Protein AF-A0A5E4IHJ5-F1 (afdb_monomer)

Mean predicted aligned error: 9.58 Å

Radius of gyration: 21.16 Å; Cα contacts (8 Å, |Δi|>4): 101; chains: 1; bounding box: 38×25×74 Å

Foldseek 3Di:
DDDQDPVNVVVVCVVQQFPPKDKDKDKDKDWLVVVDVVPDDPVVSVVVVVVLVVCAPPCPVVFNWDDDDPIIMTIDTDMDIDTHHDDDDDPDDDDD

Sequence (96 aa):
MSALTLDEFVEMAKNLNLKNIRTRTFSLPMRLSAQIKTTINLTQFREIRKIYEADIGKDELGVGAYLDGEEICFHYLSIIFTGTKARQRKRQFPRN

Secondary structure (DSSP, 8-state):
-PPPPHHHHHHHHHHTTEEEEEEEEEEEEEEHHHHHTTT--HHHHHHHHHHHHHHTTT-TTSS--EEETTEEEEEEEEEEEEEEEPPP--------

pLDDT: mean 81.9, std 12.9, range [34.81, 95.38]

Solvent-accessible surface area (backbone atoms only — not comparable to full-atom values): 6026 Å² total; per-residue (Å²): 137,78,80,83,47,70,66,58,52,52,49,56,43,56,76,64,53,43,38,81,72,47,77,47,77,47,76,43,83,43,46,55,72,71,66,41,76,80,79,65,54,75,68,58,48,55,53,52,48,51,55,52,64,75,26,45,89,67,41,81,83,72,32,63,39,41,75,60,85,92,44,48,32,31,37,47,84,40,74,52,76,47,61,43,71,61,81,76,78,75,80,78,73,84,83,128

Nearest PDB structures (foldseek):
  1vl5-assembly3_C  TM=7.895E-01  e=9.735E-02  Halalkalibacterium halodurans C-125
  1vl5-assembly4_D  TM=7.661E-01  e=1.643E-01  Halalkalibacterium halodurans C-125
  8x8i-assembly1_A  TM=4.338E-01  e=1.972E+00  Acinetobacter baumannii
  5jgl-assembly2_B  TM=4.328E-01  e=5.614E+00  Aspergillus fumigatus

Structure (mmCIF, N/CA/C/O backbone):
data_AF-A0A5E4IHJ5-F1
#
_entry.id   AF-A0A5E4IHJ5-F1
#
loop_
_atom_site.group_PDB
_atom_site.id
_atom_site.type_symbol
_atom_site.label_atom_id
_atom_site.label_alt_id
_atom_site.label_comp_id
_atom_site.label_asym_id
_atom_site.label_entity_id
_atom_site.label_seq_id
_atom_site.pdbx_PDB_ins_code
_atom_site.Cartn_x
_atom_site.Cartn_y
_atom_site.Cartn_z
_atom_site.occupancy
_atom_site.B_iso_or_equiv
_atom_site.auth_seq_id
_atom_site.auth_comp_id
_atom_site.auth_asym_id
_atom_site.auth_atom_id
_atom_site.pdbx_PDB_model_num
ATOM 1 N N . MET A 1 1 ? 6.952 -14.464 7.262 1.00 34.81 1 MET A N 1
ATOM 2 C CA . MET A 1 1 ? 6.280 -13.480 8.136 1.00 34.81 1 MET A CA 1
ATOM 3 C C . MET A 1 1 ? 5.085 -12.958 7.364 1.00 34.81 1 MET A C 1
ATOM 5 O O . MET A 1 1 ? 5.296 -12.388 6.305 1.00 34.81 1 MET A O 1
ATOM 9 N N . SER A 1 2 ? 3.866 -13.249 7.816 1.00 50.06 2 SER A N 1
ATOM 10 C CA . SER A 1 2 ? 2.645 -12.685 7.225 1.00 50.06 2 SER A CA 1
ATOM 11 C C . SER A 1 2 ? 2.409 -11.302 7.822 1.00 50.06 2 SER A C 1
ATOM 13 O O . SER A 1 2 ? 2.664 -11.109 9.012 1.00 50.06 2 SER A O 1
ATOM 15 N N . ALA A 1 3 ? 1.926 -10.352 7.021 1.00 64.50 3 ALA A N 1
ATOM 16 C CA . ALA A 1 3 ? 1.302 -9.157 7.575 1.00 64.50 3 ALA A CA 1
ATOM 17 C C . ALA A 1 3 ? 0.126 -9.587 8.467 1.00 64.50 3 ALA A C 1
ATOM 19 O O . ALA A 1 3 ? -0.539 -10.584 8.173 1.00 64.50 3 ALA A O 1
ATOM 20 N N . LEU A 1 4 ? -0.094 -8.867 9.567 1.00 70.94 4 LEU A N 1
ATOM 21 C CA . LEU A 1 4 ? -1.198 -9.163 10.472 1.00 70.94 4 LEU A CA 1
ATOM 22 C C . LEU A 1 4 ? -2.518 -8.933 9.726 1.00 70.94 4 LEU A C 1
ATOM 24 O O . LEU A 1 4 ? -2.757 -7.841 9.205 1.00 70.94 4 LEU A O 1
ATOM 28 N N . THR A 1 5 ? -3.364 -9.951 9.659 1.00 77.12 5 THR A N 1
ATOM 29 C CA . THR A 1 5 ? -4.702 -9.831 9.077 1.00 77.12 5 THR A CA 1
ATOM 30 C C . THR A 1 5 ? -5.599 -8.981 9.981 1.00 77.12 5 THR A C 1
ATOM 32 O O . THR A 1 5 ? -5.343 -8.808 11.178 1.00 77.12 5 THR A O 1
ATOM 35 N N . LEU A 1 6 ? -6.682 -8.431 9.423 1.00 72.31 6 LEU A N 1
ATOM 36 C CA . LEU A 1 6 ? -7.652 -7.665 10.210 1.00 72.31 6 LEU A CA 1
ATOM 37 C C . LEU A 1 6 ? -8.273 -8.518 11.330 1.00 72.31 6 LEU A C 1
ATOM 39 O O . LEU A 1 6 ? -8.469 -8.015 12.436 1.00 72.31 6 LEU A O 1
ATOM 43 N N . ASP A 1 7 ? -8.542 -9.796 11.067 1.00 77.94 7 ASP A N 1
ATOM 44 C CA . ASP A 1 7 ? -9.128 -10.705 12.053 1.00 77.94 7 ASP A CA 1
ATOM 45 C C . ASP A 1 7 ? -8.178 -10.951 13.228 1.00 77.94 7 ASP A C 1
ATOM 47 O O . ASP A 1 7 ? -8.587 -10.810 14.383 1.00 77.94 7 ASP A O 1
ATOM 51 N N . GLU A 1 8 ? -6.893 -11.189 12.949 1.00 82.88 8 GLU A N 1
ATOM 52 C CA . GLU A 1 8 ? -5.850 -11.296 13.977 1.00 82.88 8 GLU A CA 1
ATOM 53 C C . GLU A 1 8 ? -5.732 -9.994 14.789 1.00 82.88 8 GLU A C 1
ATOM 55 O O . GLU A 1 8 ? -5.623 -10.022 16.018 1.00 82.88 8 GLU A O 1
ATOM 60 N N . PHE A 1 9 ? -5.834 -8.830 14.135 1.00 78.38 9 PHE A N 1
ATOM 61 C CA . PHE A 1 9 ? -5.808 -7.534 14.819 1.00 78.38 9 PHE A CA 1
ATOM 62 C C . PHE A 1 9 ? -7.008 -7.354 15.766 1.00 78.38 9 PHE A C 1
ATOM 64 O O . PHE A 1 9 ? -6.871 -6.869 16.895 1.00 78.38 9 PHE A O 1
ATOM 71 N N . VAL A 1 10 ? -8.203 -7.760 15.327 1.00 76.25 10 VAL A N 1
ATOM 72 C CA . VAL A 1 10 ? -9.432 -7.712 16.133 1.00 76.25 10 VAL A CA 1
ATOM 73 C C . VAL A 1 10 ? -9.363 -8.695 17.302 1.00 76.25 10 VAL A C 1
ATOM 75 O O . VAL A 1 10 ? -9.813 -8.369 18.406 1.00 76.25 10 VAL A O 1
ATOM 78 N N . GLU A 1 11 ? -8.789 -9.877 17.098 1.00 82.56 11 GLU A N 1
ATOM 79 C CA . GLU A 1 11 ? -8.585 -10.869 18.152 1.00 82.56 11 GLU A CA 1
ATOM 80 C C . GLU A 1 11 ? -7.647 -10.347 19.246 1.00 82.56 11 GLU A C 1
ATOM 82 O O . GLU A 1 11 ? -7.993 -10.382 20.433 1.00 82.56 11 GLU A O 1
ATOM 87 N N . MET A 1 12 ? -6.520 -9.741 18.861 1.00 82.62 12 MET A N 1
ATOM 88 C CA . MET A 1 12 ? -5.616 -9.077 19.804 1.00 82.62 12 MET A CA 1
ATOM 89 C C . MET A 1 12 ? -6.345 -8.022 20.643 1.00 82.62 12 MET A C 1
ATOM 91 O O . MET A 1 12 ? -6.158 -7.941 21.859 1.00 82.62 12 MET A O 1
ATOM 95 N N . ALA A 1 13 ? -7.225 -7.234 20.026 1.00 76.25 13 ALA A N 1
ATOM 96 C CA . ALA A 1 13 ? -7.967 -6.208 20.741 1.00 76.25 13 ALA A CA 1
ATOM 97 C C . ALA A 1 13 ? -8.993 -6.760 21.744 1.00 76.25 13 ALA A C 1
ATOM 99 O O . ALA A 1 13 ? -9.168 -6.180 22.823 1.00 76.25 13 ALA A O 1
ATOM 100 N N . LYS A 1 14 ? -9.653 -7.881 21.423 1.00 74.75 14 LYS A N 1
ATOM 101 C CA . LYS A 1 14 ? -10.545 -8.585 22.362 1.00 74.75 14 LYS A CA 1
ATOM 102 C C . LYS A 1 14 ? -9.766 -9.067 23.588 1.00 74.75 14 LYS A C 1
ATOM 104 O O . LYS A 1 14 ? -10.217 -8.859 24.716 1.00 74.75 14 LYS A O 1
ATOM 109 N N . ASN A 1 15 ? -8.561 -9.602 23.379 1.00 82.19 15 ASN A N 1
ATOM 110 C CA . ASN A 1 15 ? -7.682 -10.084 24.451 1.00 82.19 15 ASN A CA 1
ATOM 111 C C . ASN A 1 15 ? -7.206 -8.967 25.399 1.00 82.19 15 ASN A C 1
ATOM 113 O O . ASN A 1 15 ? -6.893 -9.221 26.561 1.00 82.19 15 ASN A O 1
ATOM 117 N N . LEU A 1 16 ? -7.224 -7.707 24.953 1.00 81.62 16 LEU A N 1
ATOM 118 C CA . LEU A 1 16 ? -6.861 -6.538 25.763 1.00 81.62 16 LEU A CA 1
ATOM 119 C C . LEU A 1 16 ? -8.015 -5.983 26.626 1.00 81.62 16 LEU A C 1
ATOM 121 O O . LEU A 1 16 ? -7.858 -4.933 27.258 1.00 81.62 16 LEU A O 1
ATOM 125 N N . ASN A 1 17 ? -9.166 -6.670 26.686 1.00 83.19 17 ASN A N 1
ATOM 126 C CA . ASN A 1 17 ? -10.367 -6.246 27.424 1.00 83.19 17 ASN A CA 1
ATOM 127 C C . ASN A 1 17 ? -10.804 -4.808 27.066 1.00 83.19 17 ASN A C 1
ATOM 129 O O . ASN A 1 17 ? -11.230 -4.010 27.915 1.00 83.19 17 ASN A O 1
ATOM 133 N N . LEU A 1 18 ? -10.637 -4.459 25.788 1.00 83.25 18 LEU A N 1
ATOM 134 C CA . LEU A 1 18 ? -11.103 -3.202 25.224 1.00 83.25 18 LEU A CA 1
ATOM 135 C C . LEU A 1 18 ? -12.609 -3.295 24.952 1.00 83.25 18 LEU A C 1
ATOM 137 O O . LEU A 1 18 ? -13.114 -4.291 24.442 1.00 83.25 18 LEU A O 1
ATOM 141 N N . LYS A 1 19 ? -13.334 -2.232 25.293 1.00 83.44 19 LYS A N 1
ATOM 142 C CA . LYS A 1 19 ? -14.769 -2.061 25.039 1.00 83.44 19 LYS A CA 1
ATOM 143 C C . LYS A 1 19 ? -15.003 -0.977 23.994 1.00 83.44 19 LYS A C 1
ATOM 145 O O . LYS A 1 19 ? -14.140 -0.124 23.779 1.00 83.44 19 LYS A O 1
ATOM 150 N N . ASN A 1 20 ? -16.199 -0.971 23.401 1.00 85.50 20 ASN A N 1
ATOM 151 C CA . ASN A 1 20 ? -16.613 -0.002 22.377 1.00 85.50 20 ASN A CA 1
ATOM 152 C C . ASN A 1 20 ? -15.649 0.035 21.185 1.00 85.50 20 ASN A C 1
ATOM 154 O O . ASN A 1 20 ? -15.261 1.105 20.721 1.00 85.50 20 ASN A O 1
ATOM 158 N N . ILE A 1 21 ? -15.228 -1.149 20.740 1.00 84.69 21 ILE A N 1
ATOM 159 C CA . ILE A 1 21 ? -14.299 -1.295 19.628 1.00 84.69 21 ILE A CA 1
ATOM 160 C C . ILE A 1 21 ? -14.951 -0.741 18.359 1.00 84.69 21 ILE A C 1
ATOM 162 O O . ILE A 1 21 ? -16.068 -1.122 18.010 1.00 84.69 21 ILE A O 1
ATOM 166 N N . ARG A 1 22 ? -14.247 0.161 17.677 1.00 86.38 22 ARG A N 1
ATOM 167 C CA . ARG A 1 22 ? -14.622 0.672 16.357 1.00 86.38 22 ARG A CA 1
ATOM 168 C C . ARG A 1 22 ? -13.424 0.580 15.433 1.00 86.38 22 ARG A C 1
ATOM 170 O O . ARG A 1 22 ? -12.309 0.920 15.831 1.00 86.38 22 ARG A O 1
ATOM 177 N N . THR A 1 23 ? -13.689 0.166 14.205 1.00 86.56 23 THR A N 1
ATOM 178 C CA . THR A 1 23 ? -12.709 0.125 13.127 1.00 86.56 23 THR A CA 1
ATOM 179 C C . THR A 1 23 ? -13.188 0.981 11.967 1.00 86.56 23 THR A C 1
ATOM 181 O O . THR A 1 23 ? -14.383 1.065 11.673 1.00 86.56 23 THR A O 1
ATOM 184 N N . ARG A 1 24 ? -12.244 1.656 11.320 1.00 87.75 24 ARG A N 1
ATOM 185 C CA . ARG A 1 24 ? -12.450 2.370 10.061 1.00 87.75 24 ARG A CA 1
ATOM 186 C C . ARG A 1 24 ? -11.256 2.075 9.173 1.00 87.75 24 ARG A C 1
ATOM 188 O O . ARG A 1 24 ? -10.120 2.329 9.570 1.00 87.75 24 ARG A O 1
ATOM 195 N N . THR A 1 25 ? -11.528 1.549 7.990 1.00 85.62 25 THR A N 1
ATOM 196 C CA . THR A 1 25 ? -10.534 1.415 6.932 1.00 85.62 25 THR A CA 1
ATOM 197 C C . THR A 1 25 ? -10.551 2.665 6.067 1.00 85.62 25 THR A C 1
ATOM 199 O O . THR A 1 25 ? -11.603 3.264 5.830 1.00 85.62 25 THR A O 1
ATOM 202 N N . PHE A 1 26 ? -9.381 3.080 5.612 1.00 88.06 26 PHE A N 1
ATOM 203 C CA . PHE A 1 26 ? -9.232 4.175 4.668 1.00 88.06 26 PHE A CA 1
ATOM 204 C C . PHE A 1 26 ? -7.996 3.923 3.817 1.00 88.06 26 PHE A C 1
ATOM 206 O O . PHE A 1 26 ? -7.036 3.286 4.251 1.00 88.06 26 PHE A O 1
ATOM 213 N N . SER A 1 27 ? -8.058 4.402 2.582 1.00 87.25 27 SER A N 1
ATOM 214 C CA . SER A 1 27 ? -6.939 4.342 1.657 1.00 87.25 27 SER A CA 1
ATOM 215 C C . SER A 1 27 ? -6.105 5.605 1.831 1.00 87.25 27 SER A C 1
ATOM 217 O O . SER A 1 27 ? -6.632 6.713 1.714 1.00 87.25 27 SER A O 1
ATOM 219 N N . LEU A 1 28 ? -4.822 5.440 2.146 1.00 89.69 28 LEU A N 1
ATOM 220 C CA . LEU A 1 28 ? -3.863 6.537 2.198 1.00 89.69 28 LEU A CA 1
ATOM 221 C C . LEU A 1 28 ? -3.091 6.593 0.880 1.00 89.69 28 LEU A C 1
ATOM 223 O O . LEU A 1 28 ? -2.293 5.687 0.630 1.00 89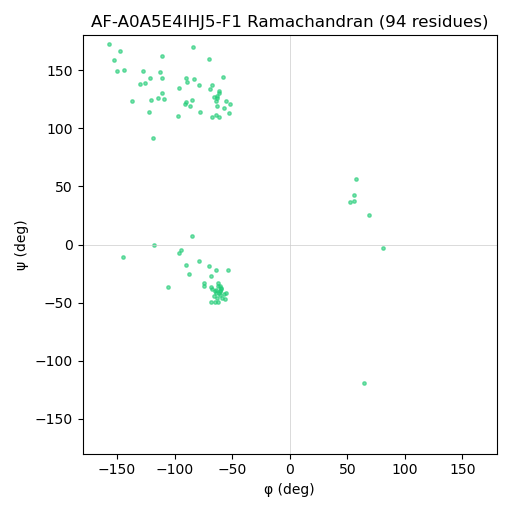.69 28 LEU A O 1
ATOM 227 N N . PRO A 1 29 ? -3.305 7.621 0.039 1.00 90.75 29 PRO A N 1
ATOM 228 C CA . PRO A 1 29 ? -2.488 7.817 -1.146 1.00 90.75 29 PRO A CA 1
ATOM 229 C C . PRO A 1 29 ? -1.072 8.226 -0.735 1.00 90.75 29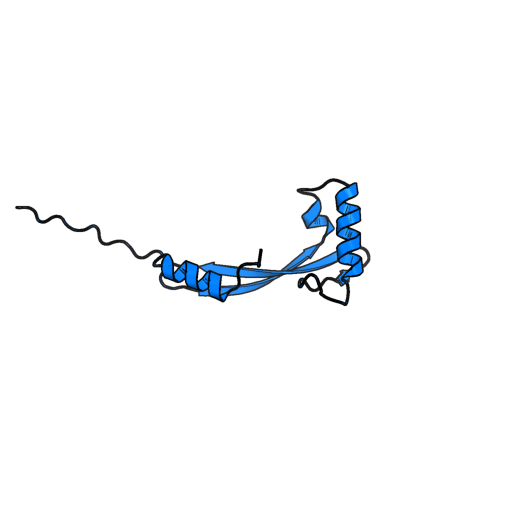 PRO A C 1
ATOM 231 O O . PRO A 1 29 ? -0.881 9.115 0.097 1.00 90.75 29 PRO A O 1
ATOM 234 N N . MET A 1 30 ? -0.086 7.587 -1.347 1.00 92.12 30 MET A N 1
ATOM 235 C CA . MET A 1 30 ? 1.331 7.779 -1.073 1.00 92.12 30 MET A CA 1
ATOM 236 C C . MET A 1 30 ? 2.085 8.063 -2.367 1.00 92.12 30 MET A C 1
ATOM 238 O O . MET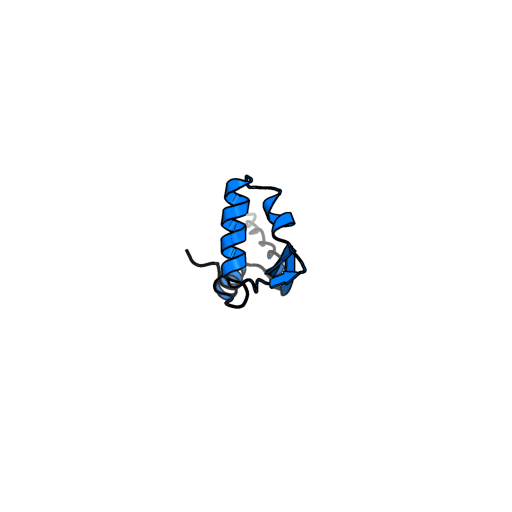 A 1 30 ? 1.726 7.566 -3.431 1.00 92.12 30 MET A O 1
ATOM 242 N N . ARG A 1 31 ? 3.160 8.846 -2.245 1.00 93.12 31 ARG A N 1
ATOM 243 C CA . ARG A 1 31 ? 4.164 9.057 -3.295 1.00 93.12 31 ARG A CA 1
ATOM 244 C C . ARG A 1 31 ? 5.461 8.393 -2.867 1.00 93.12 31 ARG A C 1
ATOM 246 O O . ARG A 1 31 ? 5.928 8.645 -1.750 1.00 93.12 31 ARG A O 1
ATOM 253 N N . LEU A 1 32 ? 6.063 7.597 -3.745 1.00 90.81 32 LEU A N 1
ATOM 254 C CA . LEU A 1 32 ? 7.288 6.861 -3.439 1.00 90.81 32 LEU A CA 1
ATOM 255 C C . LEU A 1 32 ? 8.418 7.802 -3.005 1.00 90.81 32 LEU A C 1
ATOM 257 O O . LEU A 1 32 ? 9.105 7.547 -2.013 1.00 90.81 32 LEU A O 1
ATOM 261 N N . SER A 1 33 ? 8.572 8.932 -3.700 1.00 88.88 33 SER A N 1
ATOM 262 C CA . SER A 1 33 ? 9.591 9.932 -3.372 1.00 88.88 33 SER A CA 1
ATOM 263 C C . SER A 1 33 ? 9.414 10.551 -1.979 1.00 88.88 33 SER A C 1
ATOM 265 O O . SER A 1 33 ? 10.406 10.859 -1.314 1.00 88.88 33 SER A O 1
ATOM 267 N N . ALA A 1 34 ? 8.1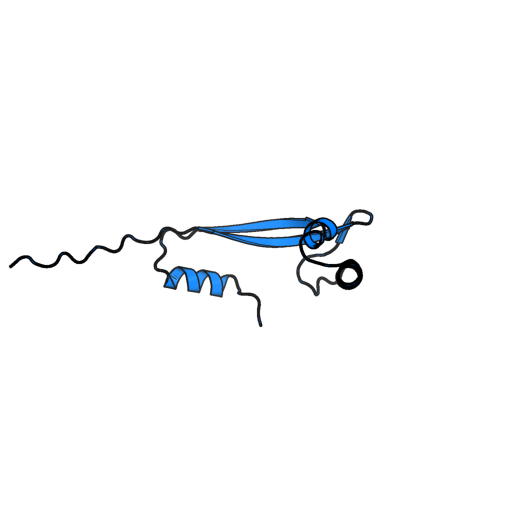74 10.709 -1.504 1.00 86.12 34 ALA A N 1
ATOM 268 C CA . ALA A 1 34 ? 7.881 11.265 -0.184 1.00 86.12 34 ALA A CA 1
ATOM 269 C C . ALA A 1 34 ? 8.178 10.269 0.944 1.00 86.12 34 ALA A C 1
ATOM 271 O O . ALA A 1 34 ? 8.658 10.670 2.002 1.00 86.12 34 ALA A O 1
ATOM 272 N N . GLN A 1 35 ? 7.937 8.978 0.711 1.00 79.88 35 GLN A N 1
ATOM 273 C CA . GLN A 1 35 ? 8.167 7.936 1.708 1.00 79.88 35 GLN A CA 1
ATOM 274 C C . GLN A 1 35 ? 9.653 7.617 1.918 1.00 79.88 35 GLN A C 1
ATOM 276 O O . GLN A 1 35 ? 10.059 7.280 3.025 1.00 79.88 35 GLN A O 1
ATOM 281 N N . ILE A 1 36 ? 10.471 7.717 0.869 1.00 75.75 36 ILE A N 1
ATOM 282 C CA . ILE A 1 36 ? 11.870 7.265 0.915 1.00 75.75 36 ILE A CA 1
ATOM 283 C C . ILE A 1 36 ? 12.833 8.345 1.431 1.00 75.75 36 ILE A C 1
ATOM 285 O O . ILE A 1 36 ? 13.870 8.018 2.017 1.00 75.75 36 ILE A O 1
ATOM 289 N N . LYS A 1 37 ? 12.482 9.631 1.287 1.00 67.56 37 LYS A N 1
ATOM 290 C CA . LYS A 1 37 ? 13.321 10.763 1.730 1.00 67.56 37 LYS A CA 1
ATOM 291 C C . LYS A 1 37 ? 13.750 10.694 3.200 1.00 67.56 37 LYS A C 1
ATOM 293 O O . LYS A 1 37 ? 14.733 11.329 3.566 1.00 67.56 37 LYS A O 1
ATOM 298 N N . THR A 1 38 ? 13.039 9.949 4.037 1.00 59.28 38 THR A N 1
ATOM 299 C CA . THR A 1 38 ? 13.271 9.878 5.481 1.00 59.28 38 THR A CA 1
ATOM 300 C C . THR A 1 38 ? 14.130 8.693 5.928 1.00 59.28 38 THR A C 1
ATOM 302 O O . THR A 1 38 ? 14.454 8.634 7.112 1.00 59.28 38 THR A O 1
ATOM 305 N N . THR A 1 39 ? 14.488 7.730 5.064 1.00 62.72 39 THR A N 1
ATOM 306 C CA . THR A 1 39 ? 15.019 6.439 5.569 1.00 62.72 39 THR A CA 1
ATOM 307 C C . THR A 1 39 ? 16.109 5.773 4.716 1.00 62.72 39 THR A C 1
ATOM 309 O O . THR A 1 39 ? 16.715 4.814 5.185 1.00 62.72 39 THR A O 1
ATOM 312 N N . ILE A 1 40 ? 16.390 6.224 3.483 1.00 75.81 40 ILE A N 1
ATOM 313 C CA . ILE A 1 40 ? 17.131 5.386 2.517 1.00 75.81 40 ILE A CA 1
ATOM 314 C C . ILE A 1 40 ? 18.095 6.187 1.617 1.00 75.81 40 ILE A C 1
ATOM 316 O O . ILE A 1 40 ? 17.855 7.359 1.330 1.00 75.81 40 ILE A O 1
ATOM 320 N N . ASN A 1 41 ? 19.199 5.568 1.166 1.00 81.31 41 ASN A N 1
ATOM 321 C CA . ASN A 1 41 ? 20.184 6.201 0.270 1.00 81.31 41 ASN A CA 1
ATOM 322 C C . ASN A 1 41 ? 19.784 6.125 -1.224 1.00 81.31 41 ASN A C 1
ATOM 324 O O . ASN A 1 41 ? 18.856 5.413 -1.605 1.00 81.31 41 ASN A O 1
ATOM 328 N N . LEU A 1 42 ? 20.503 6.851 -2.094 1.00 80.56 42 LEU A N 1
ATOM 329 C CA . LEU A 1 42 ? 20.196 6.956 -3.533 1.00 80.56 42 LEU A CA 1
ATOM 330 C C . LEU A 1 42 ? 20.226 5.618 -4.290 1.00 80.56 42 LEU A C 1
ATOM 332 O O . LEU A 1 42 ? 19.439 5.427 -5.218 1.00 80.56 42 LEU A O 1
ATOM 336 N N . THR A 1 43 ? 21.127 4.703 -3.932 1.00 85.44 43 THR A N 1
ATOM 337 C CA . THR A 1 43 ? 21.235 3.393 -4.592 1.00 85.44 43 THR A CA 1
ATOM 338 C C . THR A 1 43 ? 20.014 2.543 -4.272 1.00 85.44 43 THR A C 1
ATOM 340 O O . THR A 1 43 ? 19.332 2.070 -5.179 1.00 85.44 43 THR A O 1
ATOM 343 N N . GLN A 1 44 ? 19.675 2.456 -2.988 1.00 86.50 44 GLN A N 1
ATOM 344 C CA . GLN A 1 44 ? 18.494 1.744 -2.511 1.00 86.50 44 GLN A CA 1
ATOM 345 C C . GLN A 1 44 ? 17.201 2.366 -3.059 1.00 86.50 44 GLN A C 1
ATOM 347 O O . GLN A 1 44 ? 16.273 1.645 -3.409 1.00 86.50 44 GLN A O 1
ATOM 352 N N . PHE A 1 45 ? 17.145 3.694 -3.218 1.00 87.06 45 PHE A N 1
ATOM 353 C CA . PHE A 1 45 ? 16.014 4.359 -3.871 1.00 87.06 45 PHE A CA 1
ATOM 354 C C . PHE A 1 45 ? 15.807 3.868 -5.307 1.00 87.06 45 PHE A C 1
ATOM 356 O O . PHE A 1 45 ? 14.681 3.562 -5.688 1.00 87.06 45 PHE A O 1
ATOM 363 N N . ARG A 1 46 ? 16.876 3.762 -6.106 1.00 89.12 46 ARG A N 1
ATOM 364 C CA . ARG A 1 46 ? 16.780 3.275 -7.493 1.00 89.12 46 ARG A CA 1
ATOM 365 C C . ARG A 1 46 ? 16.318 1.824 -7.557 1.00 89.12 46 ARG A C 1
ATOM 367 O O . ARG A 1 46 ? 15.542 1.479 -8.441 1.00 89.12 46 ARG A O 1
ATOM 374 N N . GLU A 1 47 ? 16.795 0.986 -6.645 1.00 91.19 47 GLU A N 1
ATOM 375 C CA . GLU A 1 47 ? 16.378 -0.416 -6.556 1.00 91.19 47 GLU A CA 1
ATOM 376 C C . GLU A 1 47 ? 14.902 -0.534 -6.179 1.00 91.19 47 GLU A C 1
ATOM 378 O O . GLU A 1 47 ? 14.146 -1.196 -6.885 1.00 91.19 47 GLU A O 1
ATOM 383 N N . ILE A 1 48 ? 14.467 0.175 -5.135 1.00 90.75 48 ILE A N 1
ATOM 384 C CA . ILE A 1 48 ? 13.063 0.188 -4.715 1.00 90.75 48 ILE A CA 1
ATOM 385 C C . ILE A 1 48 ? 12.179 0.730 -5.836 1.00 90.75 48 ILE A C 1
ATOM 387 O O . ILE A 1 48 ? 11.151 0.137 -6.144 1.00 90.75 48 ILE A O 1
ATOM 391 N N . ARG A 1 49 ? 12.592 1.813 -6.500 1.00 92.06 49 ARG A N 1
ATOM 392 C CA . ARG A 1 49 ? 11.850 2.365 -7.632 1.00 92.06 49 ARG A CA 1
ATOM 393 C C . ARG A 1 49 ? 11.637 1.323 -8.729 1.00 92.06 49 ARG A C 1
ATOM 395 O O . ARG A 1 49 ? 10.504 1.152 -9.156 1.00 92.06 49 ARG A O 1
ATOM 402 N N . LYS A 1 50 ? 12.677 0.577 -9.115 1.00 94.06 50 LYS A N 1
ATOM 403 C CA . LYS A 1 50 ? 12.558 -0.501 -10.112 1.00 94.06 50 LYS A CA 1
ATOM 404 C C . LYS A 1 50 ? 11.577 -1.594 -9.691 1.00 94.06 50 LYS A C 1
ATOM 406 O O . LYS A 1 50 ? 10.867 -2.117 -10.542 1.00 94.06 50 LYS A O 1
ATOM 411 N N . ILE A 1 51 ? 11.540 -1.938 -8.401 1.00 93.94 51 ILE A N 1
ATOM 412 C CA . ILE A 1 51 ? 10.591 -2.926 -7.869 1.00 93.94 51 ILE A CA 1
ATOM 413 C C . ILE A 1 51 ? 9.155 -2.433 -8.070 1.00 93.94 51 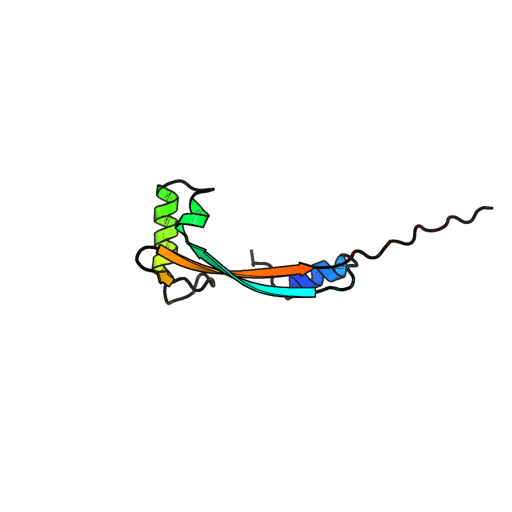ILE A C 1
ATOM 415 O O . ILE A 1 51 ? 8.344 -3.158 -8.633 1.00 93.94 51 ILE A O 1
ATOM 419 N N . TYR A 1 52 ? 8.860 -1.190 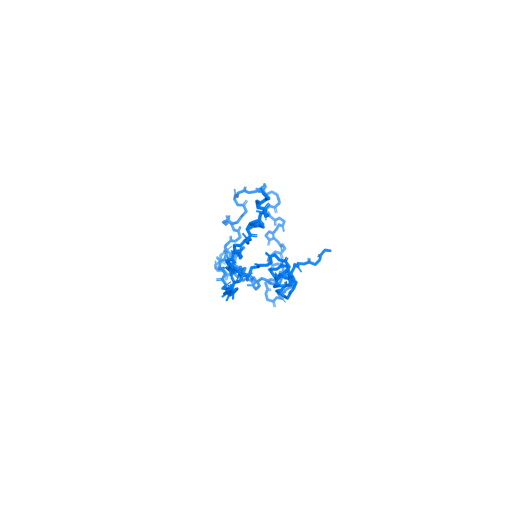-7.681 1.00 93.56 52 TYR A N 1
ATOM 420 C CA . TYR A 1 52 ? 7.527 -0.619 -7.884 1.00 93.56 52 TYR A CA 1
ATOM 421 C C . TYR A 1 52 ? 7.185 -0.448 -9.370 1.00 93.56 52 TYR A C 1
ATOM 423 O O . TYR A 1 52 ? 6.061 -0.732 -9.761 1.00 93.56 52 TYR A O 1
ATOM 431 N N . GLU A 1 53 ? 8.131 -0.025 -10.216 1.00 94.69 53 GLU A N 1
ATOM 432 C CA . GLU A 1 53 ? 7.894 0.110 -11.663 1.00 94.69 53 GLU A CA 1
ATOM 433 C C . GLU A 1 53 ? 7.520 -1.228 -12.307 1.00 94.69 53 GLU A C 1
ATOM 435 O O . GLU A 1 53 ? 6.623 -1.284 -13.145 1.00 94.69 53 GLU A O 1
ATOM 440 N N . ALA A 1 54 ? 8.180 -2.314 -11.896 1.00 95.00 54 ALA A N 1
ATOM 441 C CA . ALA A 1 54 ? 7.903 -3.656 -12.396 1.00 95.00 54 ALA A CA 1
ATOM 442 C C . ALA A 1 54 ? 6.552 -4.228 -11.925 1.00 95.00 54 ALA A C 1
ATOM 444 O O . ALA A 1 54 ? 6.067 -5.189 -12.536 1.00 95.00 54 ALA A O 1
ATOM 445 N N . ASP A 1 55 ? 5.980 -3.661 -10.860 1.00 94.38 55 ASP A N 1
ATOM 446 C CA . ASP A 1 55 ? 4.712 -4.063 -10.245 1.00 94.38 55 ASP A CA 1
ATOM 447 C C . ASP A 1 55 ? 3.487 -3.334 -10.828 1.00 94.38 55 ASP A C 1
ATOM 449 O O . ASP A 1 55 ? 2.355 -3.806 -10.691 1.00 94.38 55 ASP A O 1
ATOM 453 N N . ILE A 1 56 ? 3.691 -2.203 -11.518 1.00 93.88 56 ILE A N 1
ATOM 454 C CA . ILE A 1 56 ? 2.596 -1.418 -12.106 1.00 93.88 56 ILE A CA 1
ATOM 455 C C . ILE A 1 56 ? 1.752 -2.300 -13.034 1.00 93.88 56 ILE A C 1
ATOM 457 O O . ILE A 1 56 ? 2.245 -2.882 -14.001 1.00 93.88 56 ILE A O 1
ATOM 461 N N . GLY A 1 57 ? 0.450 -2.368 -12.744 1.00 90.12 57 GLY A N 1
ATOM 462 C CA . GLY A 1 57 ? -0.521 -3.165 -13.499 1.00 90.12 57 GLY A CA 1
ATOM 463 C C . GLY A 1 57 ? -0.562 -4.655 -13.143 1.00 90.12 57 GLY A C 1
ATOM 464 O O . GLY A 1 57 ? -1.407 -5.362 -13.689 1.00 90.12 57 GLY A O 1
ATOM 465 N N . LYS A 1 58 ? 0.304 -5.132 -12.239 1.00 93.25 58 LYS A N 1
ATOM 466 C CA . LYS A 1 58 ? 0.296 -6.513 -11.727 1.00 93.25 58 LYS A CA 1
ATOM 467 C C . LYS A 1 58 ? -0.232 -6.612 -10.300 1.00 93.25 58 LYS A C 1
ATOM 469 O O . LYS A 1 58 ? -0.928 -7.574 -9.995 1.00 93.25 58 LYS A O 1
ATOM 474 N N . ASP A 1 59 ? 0.077 -5.613 -9.471 1.00 88.25 59 ASP A N 1
ATOM 475 C CA . ASP A 1 59 ? -0.299 -5.552 -8.051 1.00 88.25 59 ASP A CA 1
ATOM 476 C C . ASP A 1 59 ? 0.178 -6.771 -7.231 1.00 88.25 59 ASP A C 1
ATOM 478 O O . ASP A 1 59 ? -0.498 -7.251 -6.323 1.00 88.25 59 ASP A O 1
ATOM 482 N N . GLU A 1 60 ? 1.374 -7.279 -7.536 1.00 89.50 60 GLU A N 1
ATOM 483 C CA . GLU A 1 60 ? 2.045 -8.327 -6.758 1.00 89.50 60 GLU A CA 1
ATOM 484 C C . GLU A 1 60 ? 2.477 -7.807 -5.377 1.00 89.50 60 GLU A C 1
ATOM 486 O O . GLU A 1 60 ? 2.558 -8.578 -4.418 1.00 89.50 60 GLU A O 1
ATOM 491 N N . LEU A 1 61 ? 2.721 -6.497 -5.248 1.00 87.12 61 LEU A N 1
ATOM 492 C CA . LEU A 1 61 ? 3.005 -5.844 -3.966 1.00 87.12 61 LEU A CA 1
ATOM 493 C C . LEU A 1 61 ? 1.742 -5.575 -3.125 1.00 87.12 61 LEU A C 1
ATOM 495 O O . LEU A 1 61 ? 1.868 -5.269 -1.937 1.00 87.12 61 LEU A O 1
ATOM 499 N N . GLY A 1 62 ? 0.541 -5.677 -3.708 1.00 87.12 62 GLY A N 1
ATOM 500 C CA . GLY A 1 62 ? -0.741 -5.489 -3.015 1.00 87.12 62 GLY A CA 1
ATOM 501 C C . GLY A 1 62 ? -1.020 -4.051 -2.559 1.00 87.12 62 GLY A C 1
ATOM 502 O O . GLY A 1 62 ? -1.731 -3.837 -1.574 1.00 87.12 62 GLY A O 1
ATOM 503 N N . VAL A 1 63 ? -0.421 -3.063 -3.225 1.00 88.06 63 VAL A N 1
ATOM 504 C CA . VAL A 1 63 ? -0.549 -1.627 -2.905 1.00 88.06 63 VAL A CA 1
ATOM 505 C C . VAL A 1 63 ? -1.179 -0.818 -4.040 1.00 88.06 63 VAL A C 1
ATOM 507 O O . VAL A 1 63 ? -1.348 0.397 -3.908 1.00 88.06 63 VAL A O 1
ATOM 510 N N . GLY A 1 64 ? -1.515 -1.467 -5.156 1.00 90.12 64 GLY A N 1
ATOM 511 C CA . GLY A 1 64 ? -2.087 -0.847 -6.343 1.00 90.12 64 GLY A CA 1
ATOM 512 C C . GLY A 1 64 ? -1.190 0.253 -6.901 1.00 90.12 64 GLY A C 1
ATOM 513 O O . GLY A 1 64 ? -1.623 1.401 -6.987 1.00 90.12 64 GLY A O 1
ATOM 514 N N . ALA A 1 65 ? 0.070 -0.066 -7.211 1.00 93.75 65 ALA A N 1
ATOM 515 C CA . ALA A 1 65 ? 1.026 0.915 -7.718 1.00 93.75 65 ALA A CA 1
ATOM 516 C C . ALA A 1 65 ? 0.658 1.415 -9.129 1.00 93.75 65 ALA A C 1
ATOM 518 O O . ALA A 1 65 ? 0.294 0.637 -10.013 1.00 93.75 65 ALA A O 1
ATOM 519 N N . TYR A 1 66 ? 0.790 2.723 -9.351 1.00 94.62 66 TYR A N 1
ATOM 520 C CA . TYR A 1 66 ? 0.543 3.388 -10.632 1.00 94.62 66 TYR A CA 1
ATOM 521 C C . TYR A 1 66 ? 1.472 4.593 -10.835 1.00 94.62 66 TYR A C 1
ATOM 523 O O . TYR A 1 66 ? 2.121 5.067 -9.901 1.00 94.62 66 TYR A O 1
ATOM 531 N N . LEU A 1 67 ? 1.530 5.096 -12.071 1.00 95.38 67 LEU A N 1
ATOM 532 C CA . LEU A 1 67 ? 2.259 6.320 -12.414 1.00 95.38 67 LEU A CA 1
ATOM 533 C C . LEU A 1 67 ? 1.327 7.532 -12.440 1.00 95.38 67 LEU A C 1
ATOM 535 O O . LEU A 1 67 ? 0.263 7.490 -13.057 1.00 95.38 67 LEU A O 1
ATOM 539 N N . ASP A 1 68 ? 1.780 8.623 -11.828 1.00 94.19 68 ASP A N 1
ATOM 540 C CA . ASP A 1 68 ? 1.236 9.974 -11.974 1.00 94.19 68 ASP A CA 1
ATOM 541 C C . ASP A 1 68 ? 2.347 10.871 -12.546 1.00 94.19 68 ASP A C 1
ATOM 543 O O . ASP A 1 68 ? 3.223 11.366 -11.828 1.00 94.19 68 ASP A O 1
ATOM 547 N N . GLY A 1 69 ? 2.392 10.978 -13.877 1.00 92.44 69 GLY A N 1
ATOM 548 C CA . GLY A 1 69 ? 3.546 11.530 -14.589 1.00 92.44 69 GLY A CA 1
ATOM 549 C C . GLY A 1 69 ? 4.792 10.656 -14.398 1.00 92.44 69 GLY A C 1
ATOM 550 O O . GLY A 1 69 ? 4.798 9.488 -14.775 1.00 92.44 69 GLY A O 1
ATOM 551 N N . GLU A 1 70 ? 5.851 11.222 -13.813 1.00 92.25 70 GLU A N 1
ATOM 552 C CA . GLU A 1 70 ? 7.090 10.498 -13.472 1.00 92.25 70 GLU A CA 1
ATOM 553 C C . GLU A 1 70 ? 7.109 9.972 -12.023 1.00 92.25 70 GLU A C 1
ATOM 555 O O . GLU A 1 70 ? 8.057 9.292 -11.610 1.00 92.25 70 GLU A O 1
ATOM 560 N N . GLU A 1 71 ? 6.096 10.297 -11.219 1.00 94.00 71 GLU A N 1
ATOM 561 C CA . GLU A 1 71 ? 6.013 9.869 -9.825 1.00 94.00 71 GLU A CA 1
ATOM 562 C C . GLU A 1 71 ? 5.299 8.520 -9.719 1.00 94.00 71 GLU A C 1
ATOM 564 O O . GLU A 1 71 ? 4.300 8.269 -10.391 1.00 94.00 71 GLU A O 1
ATOM 569 N N . I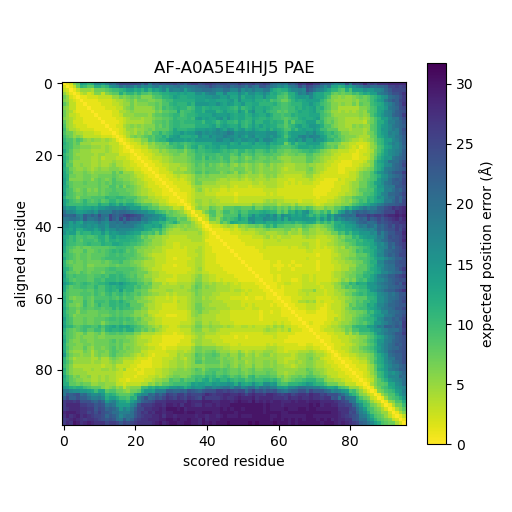LE A 1 72 ? 5.808 7.657 -8.840 1.00 95.06 72 ILE A N 1
ATOM 570 C CA . ILE A 1 72 ? 5.143 6.400 -8.504 1.00 95.06 72 ILE A CA 1
ATOM 571 C C . ILE A 1 72 ? 4.235 6.659 -7.313 1.00 95.06 72 ILE A C 1
ATOM 573 O O . ILE A 1 72 ? 4.695 7.046 -6.232 1.00 95.06 72 ILE A O 1
ATOM 577 N N . CYS A 1 73 ? 2.953 6.400 -7.517 1.00 94.81 73 CYS A N 1
ATOM 578 C CA . CYS A 1 73 ? 1.910 6.534 -6.521 1.00 94.81 73 CYS A CA 1
ATOM 579 C C . CYS A 1 73 ? 1.348 5.156 -6.165 1.00 94.81 73 CYS A C 1
ATOM 581 O O . CYS A 1 73 ? 1.331 4.238 -6.982 1.00 94.81 73 CYS A O 1
ATOM 583 N N . PHE A 1 74 ? 0.907 4.996 -4.924 1.00 93.56 74 PHE A N 1
ATOM 584 C CA . PHE A 1 74 ? 0.288 3.762 -4.435 1.00 93.56 74 PHE A CA 1
ATOM 585 C C . PHE A 1 74 ? -0.590 4.061 -3.224 1.00 93.56 74 PHE A C 1
ATOM 587 O O . PHE A 1 74 ? -0.606 5.182 -2.707 1.00 93.56 74 PHE A O 1
ATOM 594 N N . HIS A 1 75 ? -1.331 3.057 -2.770 1.00 90.88 75 HIS A N 1
ATOM 595 C CA . HIS A 1 75 ? -2.273 3.187 -1.675 1.00 90.88 75 HIS A CA 1
ATOM 596 C C . HIS A 1 75 ? -1.924 2.243 -0.529 1.00 90.88 75 HIS A C 1
ATOM 598 O O . HIS A 1 75 ? -1.890 1.027 -0.697 1.00 90.88 75 HIS A O 1
ATOM 604 N N . TYR A 1 76 ? -1.743 2.795 0.672 1.00 86.69 76 TYR A N 1
ATOM 605 C CA . TYR A 1 76 ? -1.736 1.979 1.881 1.00 86.69 76 TYR A CA 1
ATOM 606 C C . TYR A 1 76 ? -3.148 1.799 2.410 1.00 86.69 76 TYR A C 1
ATOM 608 O O . TYR A 1 76 ? -3.802 2.762 2.825 1.00 86.69 76 TYR A O 1
ATOM 616 N N . LEU A 1 77 ? -3.595 0.544 2.468 1.00 82.69 77 LEU A N 1
ATOM 617 C CA . LEU A 1 77 ? -4.776 0.196 3.237 1.00 82.69 77 LEU A CA 1
ATOM 618 C C . LEU A 1 77 ? -4.459 0.379 4.721 1.00 82.69 77 LEU A C 1
ATOM 620 O O . LEU A 1 77 ? -3.677 -0.363 5.310 1.00 82.69 77 LEU A O 1
ATOM 624 N N . SER A 1 78 ? -5.070 1.394 5.316 1.00 85.25 78 SER A N 1
ATOM 625 C CA . SER A 1 78 ? -4.864 1.745 6.714 1.00 85.25 78 SER A CA 1
ATOM 626 C C . SER A 1 78 ? -6.113 1.462 7.522 1.00 85.25 78 SER A C 1
ATOM 628 O O . SER A 1 78 ? -7.239 1.665 7.062 1.00 85.25 78 SER A O 1
ATOM 630 N N . ILE A 1 79 ? -5.909 0.998 8.751 1.00 85.12 79 ILE A N 1
ATOM 631 C CA . ILE A 1 79 ? -6.985 0.651 9.673 1.00 85.12 79 ILE A CA 1
ATOM 632 C C . ILE A 1 79 ? -6.799 1.491 10.930 1.00 85.12 79 ILE A C 1
ATOM 634 O O . ILE A 1 79 ? -5.827 1.322 11.662 1.00 85.12 79 ILE A O 1
ATOM 638 N N . ILE A 1 80 ? -7.735 2.404 11.190 1.00 86.50 80 ILE A N 1
ATOM 639 C CA . ILE A 1 80 ? -7.839 3.041 12.502 1.00 86.50 80 ILE A CA 1
ATOM 640 C C . ILE A 1 80 ? -8.671 2.129 13.386 1.00 86.50 80 ILE A C 1
ATOM 642 O O . ILE A 1 80 ? -9.818 1.795 13.077 1.00 86.50 80 ILE A O 1
ATOM 646 N N . PHE A 1 81 ? -8.076 1.777 14.515 1.00 86.50 81 PHE A N 1
ATOM 647 C CA . PHE A 1 81 ? -8.695 1.007 15.569 1.00 86.50 81 PHE A CA 1
ATOM 648 C C . PHE A 1 81 ? -8.815 1.876 16.818 1.00 86.50 81 PHE A C 1
ATOM 650 O O . PHE A 1 81 ? -7.827 2.422 17.307 1.00 86.50 81 PHE A O 1
ATOM 657 N N . THR A 1 82 ? -10.023 1.979 17.366 1.00 87.81 82 THR A N 1
ATOM 658 C CA . THR A 1 82 ? -10.259 2.672 18.635 1.00 87.81 82 THR A CA 1
ATOM 659 C C . THR A 1 82 ? -10.976 1.751 19.606 1.00 87.81 82 THR A C 1
ATOM 661 O O . THR A 1 82 ? -11.919 1.060 19.222 1.00 87.81 82 THR A O 1
ATOM 664 N N . GLY A 1 83 ? -10.574 1.783 20.873 1.00 87.56 83 GLY A N 1
ATOM 665 C CA . GLY A 1 83 ? -11.253 1.084 21.955 1.00 87.56 83 GLY A CA 1
ATOM 666 C C . GLY A 1 83 ? -11.021 1.785 23.288 1.00 87.56 83 GLY A C 1
ATOM 667 O O . GLY A 1 83 ? -10.066 2.537 23.464 1.00 87.56 83 GLY A O 1
ATOM 668 N N . THR A 1 84 ? -11.904 1.526 24.244 1.00 87.94 84 THR A N 1
ATOM 669 C CA . THR A 1 84 ? -11.807 2.052 25.610 1.00 87.94 84 THR A CA 1
ATOM 670 C C . THR A 1 84 ? -11.455 0.931 26.571 1.00 87.94 84 THR A C 1
ATOM 672 O O . THR A 1 84 ? -12.151 -0.081 26.634 1.00 87.94 84 THR A O 1
ATOM 675 N N . LYS A 1 85 ? -10.377 1.096 27.343 1.00 86.25 85 LYS A N 1
ATOM 676 C CA . LYS A 1 85 ? -9.992 0.118 28.365 1.00 86.25 85 LYS A CA 1
ATOM 677 C C . LYS A 1 85 ? -11.050 0.083 29.465 1.00 86.25 85 LYS A C 1
ATOM 679 O O . LYS A 1 85 ? -11.382 1.118 30.045 1.00 86.25 85 LYS A O 1
ATOM 684 N N . ALA A 1 86 ? -11.572 -1.100 29.778 1.00 79.50 86 ALA A N 1
ATOM 685 C CA . ALA A 1 86 ? -12.478 -1.244 30.908 1.00 79.50 86 ALA A CA 1
ATOM 686 C C . ALA A 1 86 ? -11.754 -0.859 32.214 1.00 79.50 86 ALA A C 1
ATOM 688 O O . ALA A 1 86 ? -10.658 -1.352 32.490 1.00 79.50 86 ALA A O 1
ATOM 689 N N . ARG A 1 87 ? -12.359 0.009 33.041 1.00 74.94 87 ARG A N 1
ATOM 690 C CA . ARG A 1 87 ? -11.857 0.276 34.400 1.00 74.94 87 ARG A CA 1
ATOM 691 C C . ARG A 1 87 ? -11.802 -1.049 35.161 1.00 74.94 87 ARG A C 1
ATOM 693 O O . ARG A 1 87 ? -12.840 -1.665 35.400 1.00 74.94 87 ARG A O 1
ATOM 700 N N . GLN A 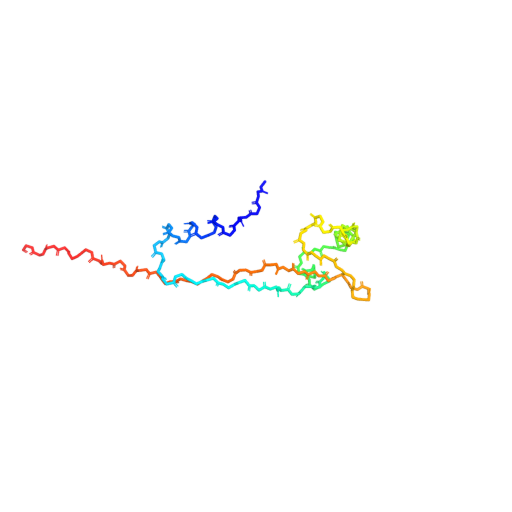1 88 ? -10.608 -1.469 35.572 1.00 61.16 88 GLN A N 1
ATOM 701 C CA . GLN A 1 88 ? -10.478 -2.538 36.555 1.00 61.16 88 GLN A CA 1
ATOM 702 C C . GLN A 1 88 ? -11.118 -2.043 37.858 1.00 61.16 88 GLN A C 1
ATOM 704 O O . GLN A 1 88 ? -10.687 -1.033 38.418 1.00 61.16 88 GLN A O 1
ATOM 709 N N . ARG A 1 89 ? -12.167 -2.723 38.343 1.00 56.38 89 ARG A N 1
ATOM 710 C CA . ARG A 1 89 ? -12.616 -2.531 39.726 1.00 56.38 89 ARG A CA 1
ATOM 711 C C . ARG A 1 89 ? -11.441 -2.939 40.612 1.00 56.38 89 ARG A C 1
ATOM 713 O O . ARG A 1 89 ? -11.101 -4.119 40.660 1.00 56.38 89 ARG A O 1
ATOM 720 N N . LYS A 1 90 ? -10.800 -1.975 41.285 1.00 53.75 90 LYS A N 1
ATOM 721 C CA . LYS A 1 90 ? -9.909 -2.281 42.410 1.00 53.75 90 LYS A CA 1
ATOM 722 C C . LYS A 1 90 ? -10.709 -3.176 43.355 1.00 53.75 90 LYS A C 1
ATOM 724 O O . LYS A 1 90 ? -11.789 -2.776 43.787 1.00 53.75 90 LYS A O 1
ATOM 729 N N . ARG A 1 91 ? -10.214 -4.389 43.620 1.00 51.50 91 ARG A N 1
ATOM 730 C CA . ARG A 1 91 ? -10.750 -5.25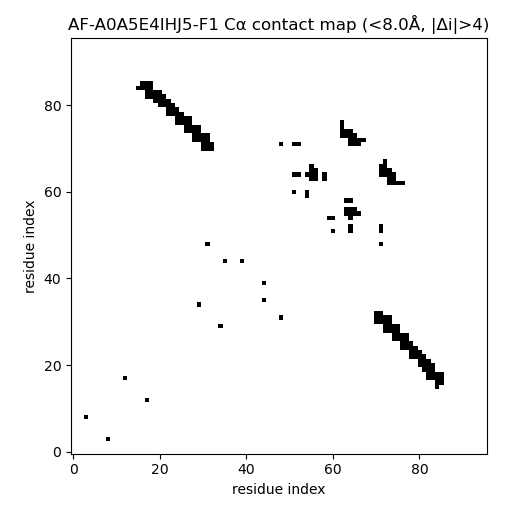1 44.677 1.00 51.50 91 ARG A CA 1
ATOM 731 C C . ARG A 1 91 ? -10.756 -4.416 45.957 1.00 51.50 91 ARG A C 1
ATOM 733 O O . ARG A 1 91 ? -9.696 -3.999 46.416 1.00 51.50 91 ARG A O 1
ATOM 740 N N . GLN A 1 92 ? -11.941 -4.096 46.472 1.00 53.16 92 GLN A N 1
ATOM 741 C CA . GLN A 1 92 ? -12.070 -3.590 47.831 1.00 53.16 92 GLN A CA 1
ATOM 742 C C . GLN A 1 92 ? -11.618 -4.730 48.739 1.00 53.16 92 GLN A C 1
ATOM 744 O O . GLN A 1 92 ? -12.241 -5.789 48.763 1.00 53.16 92 GLN A O 1
ATOM 749 N N . PHE A 1 93 ? -10.481 -4.541 49.404 1.00 56.28 93 PHE A N 1
ATOM 750 C CA . PHE A 1 93 ? -10.097 -5.399 50.514 1.00 56.28 93 PHE A CA 1
ATOM 751 C C . PHE A 1 93 ? -11.171 -5.270 51.603 1.00 56.28 93 PHE A C 1
ATOM 753 O O . PHE A 1 93 ? -11.549 -4.135 51.919 1.00 56.28 93 PHE A O 1
ATOM 760 N N . PRO A 1 94 ? -11.682 -6.382 52.159 1.00 50.91 94 PRO A N 1
ATOM 761 C CA . PRO A 1 94 ? -12.557 -6.307 53.316 1.00 50.91 94 PRO A CA 1
ATOM 762 C C . PRO A 1 94 ? -11.746 -5.716 54.475 1.00 50.91 94 PRO A C 1
ATOM 764 O O . PRO A 1 94 ? -10.642 -6.176 54.766 1.00 50.91 94 PRO A O 1
ATOM 767 N N . ARG A 1 95 ? -12.263 -4.648 55.089 1.00 52.69 95 ARG A N 1
ATOM 768 C CA . ARG A 1 95 ? -11.776 -4.200 56.394 1.00 52.69 95 ARG A CA 1
ATOM 769 C C . ARG A 1 95 ? -12.399 -5.133 57.428 1.00 52.69 95 ARG A C 1
ATOM 771 O O . ARG A 1 95 ? -13.624 -5.145 57.541 1.00 52.69 95 ARG A O 1
ATOM 778 N N . ASN A 1 96 ? -11.557 -5.920 58.092 1.00 62.47 96 ASN A N 1
ATOM 779 C CA . ASN A 1 96 ? -11.878 -6.511 59.389 1.00 62.47 96 ASN A CA 1
ATOM 780 C C . ASN A 1 96 ? -11.785 -5.429 60.466 1.00 62.47 96 ASN A C 1
ATOM 782 O O . ASN A 1 96 ? -10.916 -4.538 60.306 1.00 62.47 96 ASN A O 1
#